Protein AF-A0A353FB03-F1 (afdb_monomer)

Radius of gyration: 28.99 Å; Cα contacts (8 Å, |Δi|>4): 73; chains: 1; bounding box: 62×70×52 Å

Solvent-accessible surface area (backbone atoms only — not comparable to full-atom values): 9908 Å² total; per-residue (Å²): 139,87,83,87,85,86,85,84,91,79,90,78,91,79,92,75,92,76,86,79,78,84,76,87,78,79,92,67,88,72,77,75,75,72,86,66,68,85,79,69,72,50,70,71,56,38,38,45,46,42,58,42,51,57,50,40,55,50,52,53,53,53,49,52,53,50,44,45,50,48,28,43,76,49,74,39,51,63,67,57,50,51,51,53,55,51,44,77,74,40,93,87,60,73,77,81,87,54,53,74,65,55,53,50,28,48,56,52,26,52,52,51,40,52,55,52,50,52,50,50,52,52,52,44,50,52,53,36,50,75,63,76,41,51,72,68,58,49,51,56,50,49,56,46,42,75,71,32,71,64,52,47,48,59,31,49,71,63,72,114

Structure (mmCIF, N/CA/C/O backbone):
data_AF-A0A353FB03-F1
#
_entry.id   AF-A0A353FB03-F1
#
loop_
_atom_site.group_PDB
_atom_site.id
_atom_site.type_symbol
_atom_site.label_atom_id
_atom_site.label_alt_id
_atom_site.label_comp_id
_atom_site.label_asym_id
_atom_site.label_entity_id
_atom_site.label_seq_id
_atom_site.pdbx_PDB_ins_code
_atom_site.Cartn_x
_atom_site.Cartn_y
_atom_site.Cartn_z
_atom_site.occupancy
_atom_site.B_iso_or_equiv
_atom_site.auth_seq_id
_atom_site.auth_comp_id
_atom_site.auth_asym_id
_atom_site.auth_atom_id
_atom_site.pdbx_PDB_model_num
ATOM 1 N N . MET A 1 1 ? -32.497 59.009 -0.336 1.00 43.03 1 MET A N 1
ATOM 2 C CA . MET A 1 1 ? -31.039 59.156 -0.138 1.00 43.03 1 MET A CA 1
ATOM 3 C C . MET A 1 1 ? -30.370 59.157 -1.503 1.00 43.03 1 MET A C 1
ATOM 5 O O . MET A 1 1 ? -30.647 58.273 -2.299 1.00 43.03 1 MET A O 1
ATOM 9 N N . LYS A 1 2 ? -29.589 60.202 -1.792 1.00 45.16 2 LYS A N 1
ATOM 10 C CA . LYS A 1 2 ? -28.761 60.363 -2.994 1.00 45.16 2 LYS A CA 1
ATOM 11 C C . LYS A 1 2 ? -27.333 59.996 -2.599 1.00 45.16 2 LYS A C 1
ATOM 13 O O . LYS A 1 2 ? -26.860 60.567 -1.624 1.00 45.16 2 LYS A O 1
ATOM 18 N N . CYS A 1 3 ? -26.651 59.153 -3.365 1.00 51.78 3 CYS A N 1
ATOM 19 C CA . CYS A 1 3 ? -25.192 59.176 -3.423 1.00 51.78 3 CYS A CA 1
ATOM 20 C C . CYS A 1 3 ? -24.767 59.109 -4.887 1.00 51.78 3 CYS A C 1
ATOM 22 O O . CYS A 1 3 ? -25.008 58.131 -5.587 1.00 51.78 3 CYS A O 1
ATOM 24 N N . ASN A 1 4 ? -24.194 60.227 -5.321 1.00 48.91 4 ASN A N 1
ATOM 25 C CA . ASN A 1 4 ? -23.535 60.436 -6.595 1.00 48.91 4 ASN A CA 1
ATOM 26 C C . ASN A 1 4 ? -22.152 59.783 -6.534 1.00 48.91 4 ASN A C 1
ATOM 28 O O . ASN A 1 4 ? -21.419 60.027 -5.577 1.00 48.91 4 ASN A O 1
ATOM 32 N N . PHE A 1 5 ? -21.753 59.053 -7.571 1.00 53.34 5 PHE A N 1
ATOM 33 C CA . PHE A 1 5 ? -20.336 58.845 -7.843 1.00 53.34 5 PHE A CA 1
ATOM 34 C C . PHE A 1 5 ? -20.080 59.147 -9.315 1.00 53.34 5 PHE A C 1
ATOM 36 O O . PHE A 1 5 ? -20.557 58.464 -10.216 1.00 53.34 5 PHE A O 1
ATOM 43 N N . SER A 1 6 ? -19.397 60.265 -9.524 1.00 47.53 6 SER A N 1
ATOM 44 C CA . SER A 1 6 ? -18.952 60.783 -10.808 1.00 47.53 6 SER A CA 1
ATOM 45 C C . SER A 1 6 ? -17.448 60.588 -10.871 1.00 47.53 6 SER A C 1
ATOM 47 O O . SER A 1 6 ? -16.757 61.149 -10.028 1.00 47.53 6 SER A O 1
ATOM 49 N N . LEU A 1 7 ? -16.941 59.911 -11.902 1.00 50.53 7 LEU A N 1
ATOM 50 C CA . LEU A 1 7 ? -15.666 60.291 -12.508 1.00 50.53 7 LEU A CA 1
ATOM 51 C C . LEU A 1 7 ? -15.573 59.737 -13.935 1.00 50.53 7 LEU A C 1
ATOM 53 O O . LEU A 1 7 ? -15.719 58.542 -14.173 1.00 50.53 7 LEU A O 1
ATOM 57 N N . LYS A 1 8 ? -15.406 60.656 -14.886 1.00 52.62 8 LYS A N 1
ATOM 58 C CA . LYS A 1 8 ? -15.308 60.418 -16.331 1.00 52.62 8 LYS A CA 1
ATOM 59 C C . LYS A 1 8 ? -13.898 59.942 -16.728 1.00 52.62 8 LYS A C 1
ATOM 61 O O . LYS A 1 8 ? -12.945 60.238 -16.008 1.00 52.62 8 LYS A O 1
ATOM 66 N N . PRO A 1 9 ? -13.756 59.264 -17.883 1.00 60.47 9 PRO A N 1
ATOM 67 C CA . PRO A 1 9 ? -12.491 58.721 -18.367 1.00 60.47 9 PRO A CA 1
ATOM 68 C C . PRO A 1 9 ? -11.623 59.824 -18.985 1.00 60.47 9 PRO A C 1
ATOM 70 O O . PRO A 1 9 ? -12.111 60.613 -19.796 1.00 60.47 9 PRO A O 1
ATOM 73 N N . ILE A 1 10 ? -10.336 59.867 -18.631 1.00 64.81 10 ILE A N 1
ATOM 74 C CA . ILE A 1 10 ? -9.344 60.719 -19.296 1.00 64.81 10 ILE A CA 1
ATOM 75 C C . ILE A 1 10 ? -8.239 59.836 -19.870 1.00 64.81 10 ILE A C 1
ATOM 77 O O . ILE A 1 10 ? -7.463 59.196 -19.168 1.00 64.81 10 ILE A O 1
ATOM 81 N N . PHE A 1 11 ? -8.243 59.831 -21.194 1.00 52.62 11 PHE A N 1
ATOM 82 C CA . PHE A 1 11 ? -7.210 59.415 -22.122 1.00 52.62 11 PHE A CA 1
ATOM 83 C C . PHE A 1 11 ? -5.920 60.212 -21.866 1.00 52.62 11 PHE A C 1
ATOM 85 O O . PHE A 1 11 ? -5.949 61.438 -21.958 1.00 52.62 11 PHE A O 1
ATOM 92 N N . LEU A 1 12 ? -4.788 59.555 -21.586 1.00 52.84 12 LEU A N 1
ATOM 93 C CA . LEU A 1 12 ? -3.481 60.179 -21.809 1.00 52.84 12 LEU A CA 1
ATOM 94 C C . LEU A 1 12 ? -2.385 59.142 -22.067 1.00 52.84 12 LEU A C 1
ATOM 96 O O . LEU A 1 12 ? -1.957 58.382 -21.205 1.00 52.84 12 LEU A O 1
ATOM 100 N N . LEU A 1 13 ? -1.979 59.147 -23.329 1.00 50.91 13 LEU A N 1
ATOM 101 C CA . LEU A 1 13 ? -0.880 58.442 -23.954 1.00 50.91 13 LEU A CA 1
ATOM 102 C C . LEU A 1 13 ? 0.438 59.063 -23.463 1.00 50.91 13 LEU A C 1
ATOM 104 O O . LEU A 1 13 ? 0.707 60.225 -23.758 1.00 50.91 13 LEU A O 1
ATOM 108 N N . PHE A 1 14 ? 1.254 58.306 -22.723 1.00 48.28 14 PHE A N 1
ATOM 109 C CA . PHE A 1 14 ? 2.629 58.694 -22.402 1.00 48.28 14 PHE A CA 1
ATOM 110 C C . PHE A 1 14 ? 3.592 57.602 -22.870 1.00 48.28 14 PHE A C 1
ATOM 112 O O . PHE A 1 14 ? 3.734 56.541 -22.266 1.00 48.28 14 PHE A O 1
ATOM 119 N N . LEU A 1 15 ? 4.214 57.888 -24.009 1.00 49.28 15 LEU A N 1
ATOM 120 C CA . LEU A 1 15 ? 5.410 57.238 -24.520 1.00 49.28 15 LEU A CA 1
ATOM 121 C C . LEU A 1 15 ? 6.556 57.518 -23.537 1.00 49.28 15 LEU A C 1
ATOM 123 O O . LEU A 1 15 ? 6.925 58.675 -23.350 1.00 49.28 15 LEU A O 1
ATOM 127 N N . MET A 1 16 ? 7.158 56.481 -22.957 1.00 52.25 16 MET A N 1
ATOM 128 C CA . MET A 1 16 ? 8.501 56.598 -22.393 1.00 52.25 16 MET A CA 1
ATOM 129 C C . MET A 1 16 ? 9.287 55.320 -22.674 1.00 52.25 16 MET A C 1
ATOM 131 O O . MET A 1 16 ? 9.089 54.280 -22.053 1.00 52.25 16 MET A O 1
ATOM 135 N N . ALA A 1 17 ? 10.168 55.420 -23.666 1.00 56.12 17 ALA A N 1
ATOM 136 C CA . ALA A 1 17 ? 11.270 54.501 -23.857 1.00 56.12 17 ALA A CA 1
ATOM 137 C C . ALA A 1 17 ? 12.238 54.661 -22.679 1.00 56.12 17 ALA A C 1
ATOM 139 O O . ALA A 1 17 ? 12.776 55.745 -22.461 1.00 56.12 17 ALA A O 1
ATOM 140 N N . ILE A 1 18 ? 12.474 53.580 -21.941 1.00 58.06 18 ILE A N 1
ATOM 141 C CA . ILE A 1 18 ? 13.646 53.446 -21.080 1.00 58.06 18 ILE A CA 1
ATOM 142 C C . ILE A 1 18 ? 14.342 52.167 -21.524 1.00 58.06 18 ILE A C 1
ATOM 144 O O . ILE A 1 18 ? 13.922 51.057 -21.202 1.00 58.06 18 ILE A O 1
ATOM 148 N N . GLY A 1 19 ? 15.386 52.349 -22.333 1.00 52.03 19 GLY A N 1
ATOM 149 C CA . GLY A 1 19 ? 16.382 51.321 -22.575 1.00 52.03 19 GLY A CA 1
ATOM 150 C C . GLY A 1 19 ? 17.149 51.087 -21.282 1.00 52.03 19 GLY A C 1
ATOM 151 O O . GLY A 1 19 ? 17.812 51.992 -20.778 1.00 52.03 19 GLY A O 1
ATOM 152 N N . ILE A 1 20 ? 17.037 49.880 -20.738 1.00 56.25 20 ILE A N 1
ATOM 153 C CA . ILE A 1 20 ? 17.916 49.417 -19.672 1.00 56.25 20 ILE A CA 1
ATOM 154 C C . ILE A 1 20 ? 19.093 48.731 -20.355 1.00 56.25 20 ILE A C 1
ATOM 156 O O . ILE A 1 20 ? 18.970 47.658 -20.941 1.00 56.25 20 ILE A O 1
ATOM 160 N N . SER A 1 21 ? 20.230 49.415 -20.313 1.00 47.19 21 SER A N 1
ATOM 161 C CA . SER A 1 21 ? 21.545 48.879 -20.622 1.00 47.19 21 SER A CA 1
ATOM 162 C C . SER A 1 21 ? 21.831 47.687 -19.708 1.00 47.19 21 SER A C 1
ATOM 164 O O . SER A 1 21 ? 21.896 47.846 -18.490 1.00 47.19 21 SER A O 1
ATOM 166 N N . ASN A 1 22 ? 22.039 46.504 -20.284 1.00 45.53 22 ASN A N 1
ATOM 167 C CA . ASN A 1 22 ? 22.579 45.369 -19.544 1.00 45.53 22 ASN A CA 1
ATOM 168 C C . ASN A 1 22 ? 24.043 45.663 -19.200 1.00 45.53 22 ASN A C 1
ATOM 170 O O . ASN A 1 22 ? 24.940 45.535 -20.032 1.00 45.53 22 ASN A O 1
ATOM 174 N N . THR A 1 23 ? 24.279 46.073 -17.958 1.00 46.53 23 THR A N 1
ATOM 175 C CA . THR A 1 23 ? 25.586 45.992 -17.315 1.00 46.53 23 THR A CA 1
ATOM 176 C C . THR A 1 23 ? 25.978 44.524 -17.190 1.00 46.53 23 THR A C 1
ATOM 178 O O . THR A 1 23 ? 25.266 43.734 -16.572 1.00 46.53 23 THR A O 1
ATOM 181 N N . ALA A 1 24 ? 27.112 44.179 -17.792 1.00 47.44 24 ALA A N 1
ATOM 182 C CA . ALA A 1 24 ? 27.775 42.896 -17.654 1.00 47.44 24 ALA A CA 1
ATOM 183 C C . ALA A 1 24 ? 28.030 42.571 -16.173 1.00 47.44 24 ALA A C 1
ATOM 185 O O . ALA A 1 24 ? 28.749 43.299 -15.487 1.00 47.44 24 ALA A O 1
ATOM 186 N N . LEU A 1 25 ? 27.466 41.458 -15.703 1.00 48.47 25 LEU A N 1
ATOM 187 C CA . LEU A 1 25 ? 27.930 40.759 -14.513 1.00 48.47 25 LEU A CA 1
ATOM 188 C C . LEU A 1 25 ? 28.716 39.529 -14.956 1.00 48.47 25 LEU A C 1
ATOM 190 O O . LEU A 1 25 ? 28.307 38.777 -15.839 1.00 48.47 25 LEU A O 1
ATOM 194 N N . ALA A 1 26 ? 29.893 39.424 -14.354 1.00 36.91 26 ALA A N 1
ATOM 195 C CA . ALA A 1 26 ? 30.906 38.419 -14.566 1.00 36.91 26 ALA A CA 1
ATOM 196 C C . ALA A 1 26 ? 30.394 36.999 -14.294 1.00 36.91 26 ALA A C 1
ATOM 198 O O . ALA A 1 26 ? 29.508 36.774 -13.472 1.00 36.91 26 ALA A O 1
ATOM 199 N N . GLN A 1 27 ? 31.011 36.059 -15.005 1.00 45.50 27 GLN A N 1
ATOM 200 C CA . GLN A 1 27 ? 30.812 34.619 -14.928 1.00 45.50 27 GLN A CA 1
ATOM 201 C C . GLN A 1 27 ? 30.730 34.126 -13.479 1.00 45.50 27 GLN A C 1
ATOM 203 O O . GLN A 1 27 ? 31.672 34.238 -12.700 1.00 45.50 27 GLN A O 1
ATOM 208 N N . THR A 1 28 ? 29.601 33.527 -13.137 1.00 34.94 28 THR A N 1
ATOM 209 C CA . THR A 1 28 ? 29.552 32.427 -12.180 1.00 34.94 28 THR A CA 1
ATOM 210 C C . THR A 1 28 ? 28.885 31.302 -12.939 1.00 34.94 28 THR A C 1
ATOM 212 O O . THR A 1 28 ? 27.818 31.527 -13.515 1.00 34.94 28 THR A O 1
ATOM 215 N N . ASP A 1 29 ? 29.566 30.159 -13.010 1.00 37.28 29 ASP A N 1
ATOM 216 C CA . ASP A 1 29 ? 29.118 28.937 -13.666 1.00 37.28 29 ASP A CA 1
ATOM 217 C C . ASP A 1 29 ? 27.639 28.691 -13.375 1.00 37.28 29 ASP A C 1
ATOM 219 O O . ASP A 1 29 ? 27.240 28.190 -12.323 1.00 37.28 29 ASP A O 1
ATOM 223 N N . SER A 1 30 ? 26.805 29.085 -14.331 1.00 34.44 30 SER A N 1
ATOM 224 C CA . SER A 1 30 ? 25.464 28.558 -14.420 1.00 34.44 30 SER A CA 1
ATOM 225 C C . SER A 1 30 ? 25.683 27.145 -14.910 1.00 34.44 30 SER A C 1
ATOM 227 O O . SER A 1 30 ? 26.001 26.940 -16.079 1.00 34.44 30 SER A O 1
ATOM 229 N N . VAL A 1 31 ? 25.586 26.181 -13.993 1.00 33.31 31 VAL A N 1
ATOM 230 C CA . VAL A 1 31 ? 25.282 24.806 -14.367 1.00 33.31 31 VAL A CA 1
ATOM 231 C C . VAL A 1 31 ? 24.061 24.909 -15.263 1.00 33.31 31 VAL A C 1
ATOM 233 O O . VAL A 1 31 ? 22.954 25.208 -14.812 1.00 33.31 31 VAL A O 1
ATOM 236 N N . GLU A 1 32 ? 24.310 24.756 -16.555 1.00 33.06 32 GLU A N 1
ATOM 237 C CA . GLU A 1 32 ? 23.307 24.522 -17.561 1.00 33.06 32 GLU A CA 1
ATOM 238 C C . GLU A 1 32 ? 22.620 23.229 -17.124 1.00 33.06 32 GLU A C 1
ATOM 240 O O . GLU A 1 32 ? 23.094 22.123 -17.383 1.00 33.06 32 GLU A O 1
ATOM 245 N N . VAL A 1 33 ? 21.525 23.360 -16.369 1.00 32.84 33 VAL A N 1
ATOM 246 C CA . VAL A 1 33 ? 20.535 22.296 -16.290 1.00 32.84 33 VAL A CA 1
ATOM 247 C C . VAL A 1 33 ? 19.945 22.270 -17.684 1.00 32.84 33 VAL A C 1
ATOM 249 O O . VAL A 1 33 ? 18.944 22.920 -17.985 1.00 32.84 33 VAL A O 1
ATOM 252 N N . THR A 1 34 ? 20.640 21.554 -18.556 1.00 30.97 34 THR A N 1
ATOM 253 C CA . THR A 1 34 ? 20.059 20.922 -19.714 1.00 30.97 34 THR A CA 1
ATOM 254 C C . THR A 1 34 ? 18.863 20.145 -19.179 1.00 30.97 34 THR A C 1
ATOM 256 O O . THR A 1 34 ? 18.951 19.026 -18.679 1.00 30.97 34 THR A O 1
ATOM 259 N N . SER A 1 35 ? 17.702 20.793 -19.235 1.00 38.62 35 SER A N 1
ATOM 260 C CA . SER A 1 35 ? 16.412 20.129 -19.315 1.00 38.62 35 SER A CA 1
ATOM 261 C C . SER A 1 35 ? 16.365 19.463 -20.688 1.00 38.62 35 SER A C 1
ATOM 263 O O . SER A 1 35 ? 15.579 19.844 -21.554 1.00 38.62 35 SER A O 1
ATOM 265 N N . ASP A 1 36 ? 17.278 18.525 -20.903 1.00 31.52 36 ASP A N 1
ATOM 266 C CA . ASP A 1 36 ? 17.321 17.711 -22.090 1.00 31.52 36 ASP A CA 1
ATOM 267 C C . ASP A 1 36 ? 16.452 16.487 -21.841 1.00 31.52 36 ASP A C 1
ATOM 269 O O . ASP A 1 36 ? 16.539 15.822 -20.807 1.00 31.52 36 ASP A O 1
ATOM 273 N N . A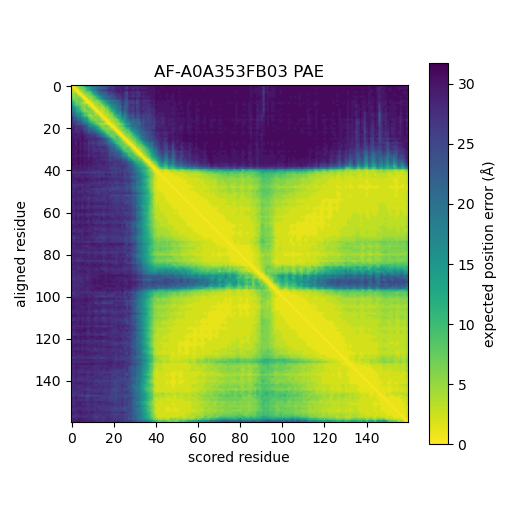LA A 1 37 ? 15.605 16.243 -22.828 1.00 34.66 37 ALA A N 1
ATOM 274 C CA . ALA A 1 37 ? 14.811 15.056 -23.030 1.00 34.66 37 ALA A CA 1
ATOM 275 C C . ALA A 1 37 ? 13.795 14.689 -21.927 1.00 34.66 37 ALA A C 1
ATOM 277 O O . ALA A 1 37 ? 14.086 14.349 -20.781 1.00 34.66 37 ALA A O 1
ATOM 278 N N . THR A 1 38 ? 12.549 14.522 -22.364 1.00 41.72 38 THR A N 1
ATOM 279 C CA . THR A 1 38 ? 11.864 13.240 -22.174 1.00 41.72 38 THR A CA 1
ATOM 280 C C . THR A 1 38 ? 12.882 12.094 -22.162 1.00 41.72 38 THR A C 1
ATOM 282 O O . THR A 1 38 ? 13.176 11.517 -23.205 1.00 41.72 38 THR A O 1
ATOM 285 N N . ALA A 1 39 ? 13.428 11.747 -20.995 1.00 45.06 39 ALA A N 1
ATOM 286 C CA . ALA A 1 39 ? 14.006 10.436 -20.771 1.00 45.06 39 ALA A CA 1
ATOM 287 C C . ALA A 1 39 ? 12.827 9.469 -20.891 1.00 45.06 39 ALA A C 1
ATOM 289 O O . ALA A 1 39 ? 12.110 9.192 -19.923 1.00 45.06 39 ALA A O 1
ATOM 290 N N . GLN A 1 40 ? 12.528 9.111 -22.136 1.00 70.56 40 GLN A N 1
ATOM 291 C CA . GLN A 1 40 ? 11.506 8.164 -22.507 1.00 70.56 40 GLN A CA 1
ATOM 292 C C . GLN A 1 40 ? 12.004 6.844 -21.936 1.00 70.56 40 GLN A C 1
ATOM 294 O O . GLN A 1 40 ? 13.091 6.372 -22.269 1.00 70.56 40 GLN A O 1
ATOM 299 N N . TYR A 1 41 ? 11.279 6.323 -20.952 1.00 82.56 41 TYR A N 1
ATOM 300 C CA . TYR A 1 41 ? 11.584 5.013 -20.404 1.00 82.56 41 TYR A CA 1
ATOM 301 C C . TYR A 1 41 ? 11.578 4.006 -21.553 1.00 82.56 41 TYR A C 1
ATOM 303 O O . TYR A 1 41 ? 10.722 4.092 -22.431 1.00 82.56 41 TYR A O 1
ATOM 311 N N . SER A 1 42 ? 12.525 3.069 -21.558 1.00 89.69 42 SER A N 1
ATOM 312 C CA . SER A 1 42 ? 12.523 2.018 -22.572 1.00 89.69 42 SER A CA 1
ATOM 313 C C . SER A 1 42 ? 11.256 1.172 -22.459 1.00 89.69 42 SER A C 1
ATOM 315 O O . SER A 1 42 ? 10.713 1.000 -21.364 1.00 89.69 42 SER A O 1
ATOM 317 N N . ASP A 1 43 ? 10.824 0.583 -23.571 1.00 90.12 43 ASP A N 1
ATOM 318 C CA . ASP A 1 43 ? 9.642 -0.286 -23.601 1.00 90.12 43 ASP A CA 1
ATOM 319 C C . ASP A 1 43 ? 9.762 -1.441 -22.599 1.00 90.12 43 ASP A C 1
ATOM 321 O O . ASP A 1 43 ? 8.813 -1.758 -21.888 1.00 90.12 43 ASP A O 1
ATOM 325 N N . ALA A 1 44 ? 10.962 -2.015 -22.452 1.00 90.12 44 ALA A N 1
ATOM 326 C CA . ALA A 1 44 ? 11.232 -3.048 -21.454 1.00 90.12 44 ALA A CA 1
ATOM 327 C C . ALA A 1 44 ? 10.978 -2.553 -20.018 1.00 90.12 44 ALA A C 1
ATOM 329 O O . ALA A 1 44 ? 10.383 -3.264 -19.205 1.00 90.12 44 ALA A O 1
ATOM 330 N N . LEU A 1 45 ? 11.397 -1.322 -19.709 1.00 90.69 45 LEU A N 1
ATOM 331 C CA . LEU A 1 45 ? 11.206 -0.721 -18.393 1.00 90.69 45 LEU A CA 1
ATOM 332 C C . LEU A 1 45 ? 9.732 -0.365 -18.149 1.00 90.69 45 LEU A C 1
ATOM 334 O O . LEU A 1 45 ? 9.213 -0.639 -17.068 1.00 90.69 45 LEU A O 1
ATOM 338 N N . LEU A 1 46 ? 9.044 0.189 -19.154 1.00 92.81 46 LEU A N 1
ATOM 339 C CA . LEU A 1 46 ? 7.608 0.487 -19.110 1.00 92.81 46 LEU A CA 1
ATOM 340 C C . LEU A 1 46 ? 6.765 -0.778 -18.926 1.00 92.81 46 LEU A C 1
ATOM 342 O O . LEU A 1 46 ? 5.844 -0.777 -18.111 1.00 92.81 46 LEU A O 1
ATOM 346 N N . ALA A 1 47 ? 7.111 -1.862 -19.620 1.00 92.94 47 ALA A N 1
ATOM 347 C CA . ALA A 1 47 ? 6.435 -3.146 -19.490 1.00 92.94 47 ALA A CA 1
ATOM 348 C C . ALA A 1 47 ? 6.647 -3.760 -18.095 1.00 92.94 47 ALA A C 1
ATOM 350 O O . ALA A 1 47 ? 5.693 -4.244 -17.481 1.00 92.94 47 ALA A O 1
ATOM 351 N N . SER A 1 48 ? 7.873 -3.715 -17.555 1.00 94.19 48 SER A N 1
ATOM 352 C CA . SER A 1 48 ? 8.135 -4.138 -16.170 1.00 94.19 48 SER A CA 1
ATOM 353 C C . SER A 1 48 ? 7.351 -3.300 -15.165 1.00 94.19 48 SER A C 1
ATOM 355 O O . SER A 1 48 ? 6.702 -3.862 -14.284 1.00 94.19 48 SER A O 1
ATOM 357 N N . PHE A 1 49 ? 7.335 -1.978 -15.336 1.00 95.56 49 PHE A N 1
ATOM 358 C CA . PHE A 1 49 ? 6.544 -1.089 -14.492 1.00 95.56 49 PHE A CA 1
ATOM 359 C C . PHE A 1 49 ? 5.049 -1.409 -14.560 1.00 95.56 49 PHE A C 1
ATOM 361 O O . PHE A 1 49 ? 4.433 -1.539 -13.508 1.00 95.56 49 PHE A O 1
ATOM 368 N N . GLY A 1 50 ? 4.474 -1.592 -15.753 1.00 94.75 50 GLY A N 1
ATOM 369 C CA . GLY A 1 50 ? 3.053 -1.913 -15.920 1.00 94.75 50 GLY A CA 1
ATOM 370 C C . GLY A 1 50 ? 2.645 -3.175 -15.159 1.00 94.75 50 GLY A C 1
ATOM 371 O O . GLY A 1 50 ? 1.693 -3.146 -14.377 1.00 94.75 50 GLY A O 1
ATOM 372 N N . ARG A 1 51 ? 3.429 -4.255 -15.298 1.00 94.31 51 ARG A N 1
ATOM 373 C CA . ARG A 1 51 ? 3.191 -5.518 -14.575 1.00 94.31 51 ARG A CA 1
ATOM 374 C C . ARG A 1 51 ? 3.292 -5.362 -13.058 1.00 94.31 51 ARG A C 1
ATOM 376 O O . ARG A 1 51 ? 2.483 -5.940 -12.334 1.00 94.31 51 ARG A O 1
ATOM 383 N N . VAL A 1 52 ? 4.291 -4.624 -12.569 1.00 96.12 52 VAL A N 1
ATOM 384 C CA . VAL A 1 52 ? 4.435 -4.366 -11.127 1.00 96.12 52 VAL A CA 1
ATOM 385 C C . VAL A 1 52 ? 3.294 -3.502 -10.623 1.00 96.12 52 VAL A C 1
ATOM 387 O O . VAL A 1 52 ? 2.715 -3.827 -9.596 1.00 96.12 52 VAL A O 1
ATOM 390 N N . HIS A 1 53 ? 2.952 -2.432 -11.335 1.00 95.00 53 HIS A N 1
ATOM 391 C CA . HIS A 1 53 ? 1.930 -1.485 -10.917 1.00 95.00 53 HIS A CA 1
ATOM 392 C C . HIS A 1 53 ? 0.563 -2.167 -10.778 1.00 95.00 53 HIS A C 1
ATOM 394 O O . HIS A 1 53 ? -0.074 -2.046 -9.738 1.00 95.00 53 HIS A O 1
ATOM 400 N N . GLU A 1 54 ? 0.150 -2.974 -11.757 1.00 94.19 54 GLU A N 1
ATOM 401 C CA . GLU A 1 54 ? -1.115 -3.720 -11.697 1.00 94.19 54 GLU A CA 1
ATOM 402 C C . GLU A 1 54 ? -1.177 -4.701 -10.511 1.00 94.19 54 GLU A C 1
ATOM 404 O O . GLU A 1 54 ? -2.178 -4.781 -9.784 1.00 94.19 54 GLU A O 1
ATOM 409 N N . LYS A 1 55 ? -0.087 -5.441 -10.284 1.00 96.19 55 LYS A N 1
ATOM 410 C CA . LYS A 1 55 ? 0.017 -6.378 -9.160 1.00 96.19 55 LYS A CA 1
ATOM 411 C C . LYS A 1 55 ? 0.054 -5.648 -7.819 1.00 96.19 55 LYS A C 1
ATOM 413 O O . LYS A 1 55 ? -0.652 -6.053 -6.901 1.00 96.19 55 LYS A O 1
ATOM 418 N N . ALA A 1 56 ? 0.800 -4.550 -7.721 1.00 95.50 56 ALA A N 1
ATOM 419 C CA . ALA A 1 56 ? 0.865 -3.718 -6.526 1.00 95.50 56 ALA A CA 1
ATOM 420 C C . ALA A 1 56 ? -0.513 -3.139 -6.179 1.00 95.50 56 ALA A C 1
ATOM 422 O O . ALA A 1 56 ? -0.924 -3.215 -5.027 1.00 95.50 56 ALA A O 1
ATOM 423 N N . GLU A 1 57 ? -1.275 -2.651 -7.161 1.00 94.75 57 GLU A N 1
ATOM 424 C CA . GLU A 1 57 ? -2.656 -2.189 -6.956 1.00 94.75 57 GLU A CA 1
ATOM 425 C C . GLU A 1 57 ? -3.574 -3.307 -6.438 1.00 94.75 57 GLU A C 1
ATOM 427 O O . GLU A 1 57 ? -4.486 -3.064 -5.643 1.00 94.75 57 GLU A O 1
ATOM 432 N N . THR A 1 58 ? -3.345 -4.544 -6.881 1.00 97.06 58 THR A N 1
ATOM 433 C CA . THR A 1 58 ? -4.098 -5.717 -6.421 1.00 97.06 58 THR A CA 1
ATOM 434 C C . THR A 1 58 ? -3.770 -6.068 -4.974 1.00 97.06 58 THR A C 1
ATOM 436 O O . THR A 1 58 ? -4.698 -6.167 -4.170 1.00 97.06 58 THR A O 1
ATOM 439 N N . ILE A 1 59 ? -2.482 -6.145 -4.629 1.00 96.75 59 ILE A N 1
ATOM 440 C CA . ILE A 1 59 ? -2.004 -6.341 -3.251 1.00 96.75 59 ILE A CA 1
ATOM 441 C C . ILE A 1 59 ? -2.585 -5.249 -2.349 1.00 96.75 59 ILE A C 1
ATOM 443 O O . ILE A 1 59 ? -3.249 -5.532 -1.358 1.00 96.75 59 ILE A O 1
ATOM 447 N N . GLN A 1 60 ? -2.456 -3.980 -2.740 1.00 95.25 60 GLN A N 1
ATOM 448 C CA . GLN A 1 60 ? -2.994 -2.867 -1.960 1.00 95.25 60 GLN A CA 1
ATOM 449 C C . GLN A 1 60 ? -4.511 -2.965 -1.748 1.00 95.25 60 GLN A C 1
ATOM 451 O O . GLN A 1 60 ? -4.998 -2.605 -0.679 1.00 95.25 60 GLN A O 1
ATOM 456 N N . ARG A 1 61 ? -5.291 -3.435 -2.735 1.00 97.88 61 ARG A N 1
ATOM 457 C CA . ARG A 1 61 ? -6.736 -3.673 -2.546 1.00 97.88 61 ARG A CA 1
ATOM 458 C C . ARG A 1 61 ? -7.005 -4.766 -1.516 1.00 97.88 61 ARG A C 1
ATOM 460 O O . ARG A 1 61 ? -7.903 -4.579 -0.700 1.00 97.88 61 ARG A O 1
ATOM 467 N N . GLN A 1 62 ? -6.257 -5.867 -1.555 1.00 98.06 62 GLN A N 1
ATOM 468 C CA . GLN A 1 62 ? -6.397 -6.976 -0.606 1.00 98.06 62 GLN A CA 1
ATOM 469 C C . GLN A 1 62 ? -6.084 -6.510 0.818 1.00 98.06 62 GLN A C 1
ATOM 471 O O . GLN A 1 62 ? -6.944 -6.601 1.692 1.00 98.06 62 GLN A O 1
ATOM 476 N N . TYR A 1 63 ? -4.936 -5.865 1.010 1.00 98.12 63 TYR A N 1
ATOM 477 C CA . TYR A 1 63 ? -4.525 -5.328 2.306 1.00 98.12 63 TYR A CA 1
ATOM 478 C C . TYR A 1 63 ? -5.460 -4.223 2.823 1.00 98.12 63 TYR A C 1
ATOM 480 O O . TYR A 1 63 ? -5.707 -4.128 4.023 1.00 98.12 63 TYR A O 1
ATOM 488 N N . ARG A 1 64 ? -6.078 -3.418 1.941 1.00 96.81 64 ARG A N 1
ATOM 489 C CA . ARG A 1 64 ? -7.153 -2.494 2.356 1.00 96.81 64 ARG A CA 1
ATOM 490 C C . ARG A 1 64 ? -8.350 -3.216 2.969 1.00 96.81 64 ARG A C 1
ATOM 492 O O . ARG A 1 64 ? -8.921 -2.702 3.925 1.00 96.81 64 ARG A O 1
ATOM 499 N N . GLN A 1 65 ? -8.730 -4.378 2.443 1.00 97.69 65 GLN A N 1
ATOM 500 C CA . GLN A 1 65 ? -9.808 -5.179 3.030 1.00 97.69 65 GLN A CA 1
ATOM 501 C C . GLN A 1 65 ? -9.385 -5.809 4.359 1.00 97.69 65 GLN A C 1
ATOM 503 O O . GLN A 1 65 ? -10.192 -5.878 5.280 1.00 97.69 65 GLN A O 1
ATOM 508 N N . GLU A 1 66 ? -8.129 -6.228 4.487 1.00 97.94 66 GLU A N 1
ATOM 509 C CA . GLU A 1 66 ? -7.597 -6.759 5.747 1.00 97.94 66 GLU A CA 1
ATOM 510 C C . GLU A 1 66 ? -7.561 -5.702 6.850 1.00 97.94 66 GLU A C 1
ATOM 512 O O . GLU A 1 66 ? -7.999 -5.977 7.963 1.00 97.94 66 GLU A O 1
ATOM 517 N N . MET A 1 67 ? -7.158 -4.467 6.536 1.00 97.88 67 MET A N 1
ATOM 518 C CA . MET A 1 67 ? -7.234 -3.356 7.491 1.00 97.88 67 MET A CA 1
ATOM 519 C C . MET A 1 67 ? -8.670 -3.099 7.969 1.00 97.88 67 MET A C 1
ATOM 521 O O . MET A 1 67 ? -8.876 -2.855 9.154 1.00 97.88 67 MET A O 1
ATOM 525 N N . ILE A 1 68 ? -9.665 -3.173 7.075 1.00 97.31 68 ILE A N 1
ATOM 526 C CA . ILE A 1 68 ? -11.083 -3.023 7.451 1.00 97.31 68 ILE A CA 1
ATOM 527 C C . ILE A 1 68 ? -11.500 -4.138 8.416 1.00 97.31 68 ILE A C 1
ATOM 529 O O . ILE A 1 68 ? -12.057 -3.847 9.471 1.00 97.31 68 ILE A O 1
ATOM 533 N N . LYS A 1 69 ? -11.168 -5.395 8.104 1.00 97.62 69 LYS A N 1
ATOM 534 C CA . LYS A 1 69 ? -11.469 -6.534 8.984 1.00 97.62 69 LYS A CA 1
ATOM 535 C C . LYS A 1 69 ? -10.801 -6.397 10.350 1.00 97.62 69 LYS A C 1
ATOM 537 O O . LYS A 1 69 ? -11.456 -6.603 11.362 1.00 97.62 69 LYS A O 1
ATOM 542 N N . ALA A 1 70 ? -9.536 -5.980 10.388 1.00 97.69 70 ALA A N 1
ATOM 543 C CA . ALA A 1 70 ? -8.810 -5.772 11.637 1.00 97.69 70 ALA A CA 1
ATOM 544 C C . ALA A 1 70 ? -9.462 -4.697 12.524 1.00 97.69 70 ALA A C 1
ATOM 546 O O . ALA A 1 70 ? -9.428 -4.805 13.746 1.00 97.69 70 ALA A O 1
ATOM 547 N N . VAL A 1 71 ? -10.087 -3.672 11.932 1.00 97.25 71 VAL A N 1
ATOM 548 C CA . VAL A 1 71 ? -10.905 -2.703 12.679 1.00 97.25 71 VAL A CA 1
ATOM 549 C C . VAL A 1 71 ? -12.162 -3.377 13.232 1.00 97.25 71 VAL A C 1
ATOM 551 O O . VAL A 1 71 ? -12.431 -3.269 14.429 1.00 97.25 71 VAL A O 1
ATOM 554 N N . GLU A 1 72 ? -12.899 -4.098 12.389 1.00 96.44 72 GLU A N 1
ATOM 555 C CA . GLU A 1 72 ? -14.156 -4.765 12.759 1.00 96.44 72 GLU A CA 1
ATOM 556 C C . GLU A 1 72 ? -13.971 -5.817 13.863 1.00 96.44 72 GLU A C 1
ATOM 558 O O . GLU A 1 72 ? -14.799 -5.916 14.770 1.00 96.44 72 GLU A O 1
ATOM 563 N N . GLU A 1 73 ? -12.848 -6.536 13.864 1.00 97.44 73 GLU A N 1
ATOM 564 C CA . GLU A 1 73 ? -12.479 -7.514 14.897 1.00 97.44 73 GLU A CA 1
ATOM 565 C C . GLU A 1 73 ? -12.296 -6.893 16.292 1.00 97.44 73 GLU A C 1
ATOM 567 O O . GLU A 1 73 ? -12.447 -7.582 17.303 1.00 97.44 73 GLU A O 1
ATOM 572 N N . THR A 1 74 ? -12.030 -5.584 16.379 1.00 96.06 74 THR A N 1
ATOM 573 C CA . THR A 1 74 ? -11.979 -4.863 17.666 1.00 96.06 74 THR A CA 1
ATOM 574 C C . THR A 1 74 ? -13.357 -4.450 18.189 1.00 96.06 74 THR A C 1
ATOM 576 O O . THR A 1 74 ? -13.461 -3.924 19.299 1.00 96.06 74 THR A O 1
ATOM 579 N N . GLY A 1 75 ? -14.418 -4.672 17.407 1.00 95.06 75 GLY A N 1
ATOM 580 C CA . GLY A 1 75 ? -15.777 -4.220 17.705 1.00 95.06 75 GLY A CA 1
ATOM 581 C C . GLY A 1 75 ? -16.070 -2.778 17.274 1.00 95.06 75 GLY A C 1
ATOM 582 O O . GLY A 1 75 ? -17.161 -2.276 17.543 1.00 95.06 75 GLY A O 1
ATOM 583 N N . LEU A 1 76 ? -15.129 -2.107 16.601 1.00 95.62 76 LEU A N 1
ATOM 584 C CA . LEU A 1 76 ? -15.355 -0.807 15.964 1.00 95.62 76 LEU A CA 1
ATOM 585 C C . LEU A 1 76 ? -15.833 -0.981 14.523 1.00 95.62 76 LEU A C 1
ATOM 587 O O . LEU A 1 76 ? -15.348 -1.840 13.799 1.00 95.62 76 LEU A O 1
ATOM 591 N N . SER A 1 77 ? -16.724 -0.103 14.061 1.00 94.69 77 SER A N 1
ATOM 592 C CA . SER A 1 77 ? -16.992 0.012 12.626 1.00 94.69 77 SER A CA 1
ATOM 593 C C . SER A 1 77 ? -15.885 0.802 11.921 1.00 94.69 77 SER A C 1
ATOM 595 O O . SER A 1 77 ? -15.251 1.683 12.516 1.00 94.69 77 SER A O 1
ATOM 597 N N . ALA A 1 78 ? -15.699 0.548 10.623 1.00 92.88 78 ALA A N 1
ATOM 598 C CA . ALA A 1 78 ? -14.763 1.304 9.790 1.00 92.88 78 ALA A CA 1
ATOM 599 C C . ALA A 1 78 ? -15.053 2.821 9.797 1.00 92.88 78 ALA A C 1
ATOM 601 O O . ALA A 1 78 ? -14.123 3.631 9.858 1.00 92.88 78 ALA A O 1
ATOM 602 N N . ASP A 1 79 ? -16.330 3.214 9.805 1.00 92.56 79 ASP A N 1
ATOM 603 C CA . ASP A 1 79 ? -16.745 4.621 9.861 1.00 92.56 79 ASP A CA 1
ATOM 604 C C . ASP A 1 79 ? -16.363 5.274 11.190 1.00 92.56 79 ASP A C 1
ATOM 606 O O . ASP A 1 79 ? -15.810 6.377 11.215 1.00 92.56 79 ASP A O 1
ATOM 610 N N . LYS A 1 80 ? -16.602 4.579 12.309 1.00 91.75 80 LYS A N 1
ATOM 611 C CA . LYS A 1 80 ? -16.265 5.084 13.643 1.00 91.75 80 LYS A CA 1
ATOM 612 C C . LYS A 1 80 ? -14.752 5.216 13.802 1.00 91.75 80 LYS A C 1
ATOM 614 O O . LYS A 1 80 ? -14.275 6.258 14.248 1.00 91.75 80 LYS A O 1
ATOM 619 N N . PHE A 1 81 ? -13.995 4.213 13.360 1.00 94.50 81 PHE A N 1
ATOM 620 C CA . PHE A 1 81 ? -12.535 4.269 13.330 1.00 94.50 81 PHE A CA 1
ATOM 621 C C . PHE A 1 81 ? -12.021 5.437 12.473 1.00 94.50 81 PHE A C 1
ATOM 623 O O . PHE A 1 81 ? -11.134 6.176 12.903 1.00 94.50 81 PHE A O 1
ATOM 630 N N . SER A 1 82 ? -12.614 5.662 11.296 1.00 91.56 82 SER A N 1
ATOM 631 C CA . SER A 1 82 ? -12.271 6.791 10.419 1.00 91.56 82 SER A CA 1
ATOM 632 C C . SER A 1 82 ? -12.572 8.145 11.071 1.00 91.56 82 SER A C 1
ATOM 634 O O . SER A 1 82 ? -11.756 9.067 10.989 1.00 91.56 82 SER A O 1
ATOM 636 N N . GLY A 1 83 ? -13.698 8.259 11.781 1.00 90.69 83 GLY A N 1
ATOM 637 C CA . GLY A 1 83 ? -14.036 9.433 12.590 1.00 90.69 83 GLY A CA 1
ATOM 638 C C . GLY A 1 83 ? -12.997 9.706 13.679 1.00 90.69 83 GLY A C 1
ATOM 639 O O . GLY A 1 83 ? -12.503 10.828 13.797 1.00 90.69 83 GLY A O 1
ATOM 640 N N . MET A 1 84 ? -12.579 8.666 14.403 1.00 91.38 84 MET A N 1
ATOM 641 C CA . MET A 1 84 ? -11.539 8.756 15.436 1.00 91.38 84 MET A CA 1
ATOM 642 C C . MET A 1 84 ? -10.152 9.094 14.861 1.00 91.38 84 MET A C 1
ATOM 644 O O . MET A 1 84 ? -9.377 9.826 15.482 1.00 91.38 84 MET A O 1
ATOM 648 N N . LEU A 1 85 ? -9.828 8.614 13.656 1.00 89.50 85 LEU A N 1
ATOM 649 C CA . LEU A 1 85 ? -8.605 8.993 12.942 1.00 89.50 85 LEU A CA 1
ATOM 650 C C . LEU A 1 85 ? -8.588 10.479 12.571 1.00 89.50 85 LEU A C 1
ATOM 652 O O . LEU A 1 85 ? -7.550 11.127 12.714 1.00 89.50 85 LEU A O 1
ATOM 656 N N . ASN A 1 86 ? -9.711 11.007 12.082 1.00 86.44 86 ASN A N 1
ATOM 657 C CA . ASN A 1 86 ?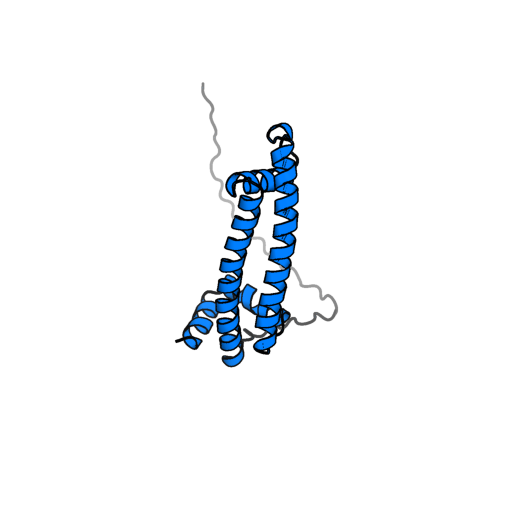 -9.840 12.418 11.720 1.00 86.44 86 ASN A CA 1
ATOM 658 C C . ASN A 1 86 ? -9.797 13.311 12.963 1.00 86.44 86 ASN A C 1
ATOM 660 O O . ASN A 1 86 ? -9.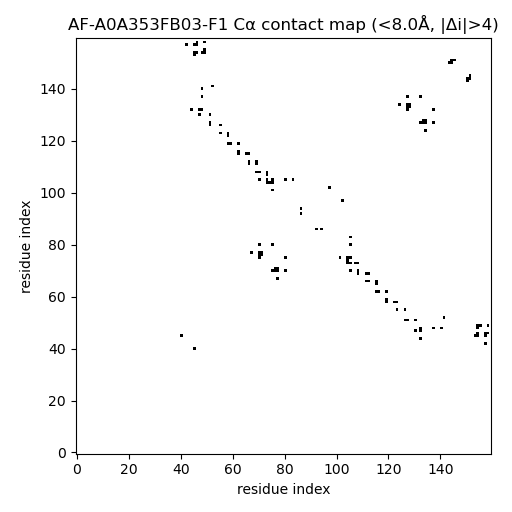060 14.293 12.965 1.00 86.44 86 ASN A O 1
ATOM 664 N N . TYR A 1 87 ? -10.478 12.898 14.035 1.00 83.69 87 TYR A N 1
ATOM 665 C CA . TYR A 1 87 ? -10.394 13.510 15.363 1.00 83.69 87 TYR A CA 1
ATOM 666 C C . TYR A 1 87 ? -8.936 13.685 15.808 1.00 83.69 87 TYR A C 1
ATOM 668 O O . TYR A 1 87 ? -8.487 14.787 16.097 1.00 83.69 87 TYR A O 1
ATOM 676 N N . LYS A 1 88 ? -8.136 12.610 15.759 1.00 76.44 88 LYS A N 1
ATOM 677 C CA . LYS A 1 88 ? -6.722 12.654 16.168 1.00 76.44 88 LYS A CA 1
ATOM 678 C C . LYS A 1 88 ? -5.861 13.639 15.368 1.00 76.44 88 LYS A C 1
ATOM 680 O O . LYS A 1 88 ? -4.776 13.987 15.829 1.00 76.44 88 LYS A O 1
ATOM 685 N N . LYS A 1 89 ? -6.278 14.007 14.153 1.00 77.31 89 LYS A N 1
ATOM 686 C CA . LYS A 1 89 ? -5.571 14.963 13.287 1.00 77.31 89 LYS A CA 1
ATOM 687 C C . LYS A 1 89 ? -6.029 16.404 13.521 1.00 77.31 89 LYS A C 1
ATOM 689 O O . LYS A 1 89 ? -5.298 17.319 13.148 1.00 77.31 89 LYS A O 1
ATOM 694 N N . ASP A 1 90 ? -7.202 16.602 14.117 1.00 76.44 90 ASP A N 1
ATOM 695 C CA . ASP A 1 90 ? -7.800 17.909 14.365 1.00 76.44 90 ASP A CA 1
ATOM 696 C C . ASP A 1 90 ? -7.608 18.338 15.826 1.00 76.44 90 ASP A C 1
ATOM 698 O O . ASP A 1 90 ? -8.222 17.802 16.749 1.00 76.44 90 ASP A O 1
ATOM 702 N N . VAL A 1 91 ? -6.778 19.364 16.025 1.00 62.94 91 VAL A N 1
ATOM 703 C CA . VAL A 1 91 ? -6.437 19.933 17.341 1.00 62.94 91 VAL A CA 1
ATOM 704 C C . VAL A 1 91 ? -7.648 20.595 18.022 1.00 62.94 91 VAL A C 1
ATOM 706 O O . VAL A 1 91 ? -7.599 20.873 19.217 1.00 62.94 91 VAL A O 1
ATOM 709 N N . THR A 1 92 ? -8.733 20.857 17.287 1.00 66.19 92 THR A N 1
ATOM 710 C CA . THR A 1 92 ? -9.916 21.576 17.791 1.00 66.19 92 THR A CA 1
ATOM 711 C C . THR A 1 92 ? -11.048 20.672 18.275 1.00 66.19 92 THR A C 1
ATOM 713 O O . THR A 1 92 ? -12.019 21.164 18.848 1.00 66.19 92 THR A O 1
ATOM 716 N N . SER A 1 93 ? -10.937 19.360 18.067 1.00 60.44 93 SER A N 1
ATOM 717 C CA . SER A 1 93 ? -12.007 18.413 18.374 1.00 60.44 93 SER A CA 1
ATOM 718 C C . SER A 1 93 ? -11.995 17.931 19.839 1.00 60.44 93 SER A C 1
ATOM 720 O O . SER A 1 93 ? -10.939 17.683 20.430 1.00 60.44 93 SER A O 1
ATOM 722 N N . ASP A 1 94 ? -13.182 17.760 20.439 1.00 61.91 94 ASP A N 1
ATOM 723 C CA . ASP A 1 94 ? -13.352 17.327 21.838 1.00 61.91 94 ASP A CA 1
ATOM 724 C C . ASP A 1 94 ? -13.319 15.789 21.996 1.00 61.91 94 ASP A C 1
ATOM 726 O O . ASP A 1 94 ? -14.047 15.052 21.335 1.00 61.91 94 ASP A O 1
ATOM 730 N N . ALA A 1 95 ? -12.449 15.289 22.881 1.00 64.31 95 ALA A N 1
ATOM 731 C CA . ALA A 1 95 ? -12.230 13.859 23.137 1.00 64.31 95 ALA A CA 1
ATOM 732 C C . ALA A 1 95 ? -13.399 13.177 23.870 1.00 64.31 95 ALA A C 1
ATOM 734 O O . ALA A 1 95 ? -13.338 11.963 24.125 1.00 64.31 95 ALA A O 1
ATOM 735 N N . SER A 1 96 ? -14.396 13.956 24.297 1.00 66.88 96 SER A N 1
ATOM 736 C CA . SER A 1 96 ? -15.547 13.509 25.083 1.00 66.88 96 SER A CA 1
ATOM 737 C C . SER A 1 96 ? -16.543 12.649 24.288 1.00 66.88 96 SER A C 1
ATOM 739 O O . SER A 1 96 ? -17.249 11.848 24.897 1.00 66.88 96 SER A O 1
ATOM 741 N N . ASP A 1 97 ? -16.510 12.702 22.951 1.00 77.56 97 ASP A N 1
ATOM 742 C CA . ASP A 1 97 ? -17.428 11.977 22.051 1.00 77.56 97 ASP A CA 1
ATOM 743 C C . ASP A 1 97 ? -1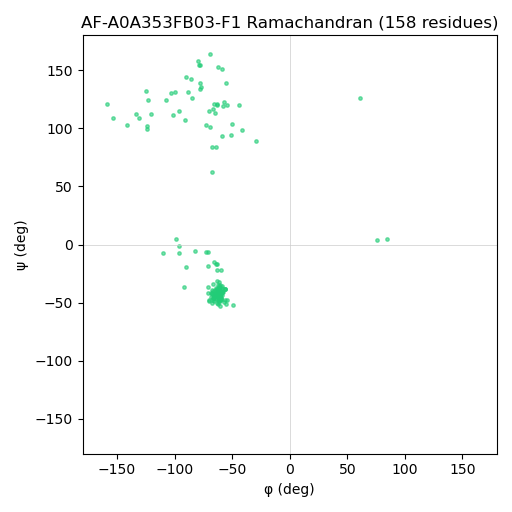7.186 10.456 21.951 1.00 77.56 97 ASP A C 1
ATOM 745 O O . ASP A 1 97 ? -17.963 9.736 21.313 1.00 77.56 97 ASP A O 1
ATOM 749 N N . TYR A 1 98 ? -16.109 9.949 22.560 1.00 86.81 98 TYR A N 1
ATOM 750 C CA . TYR A 1 98 ? -15.717 8.541 22.473 1.00 86.81 98 TYR A CA 1
ATOM 751 C C . TYR A 1 98 ? -15.568 7.890 23.845 1.00 86.81 98 TYR A C 1
ATOM 753 O O . TYR A 1 98 ? -14.866 8.411 24.728 1.00 86.81 98 TYR A O 1
ATOM 761 N N . THR A 1 99 ? -16.164 6.707 24.000 1.00 91.56 99 THR A N 1
ATOM 762 C CA . THR A 1 99 ? -16.078 5.936 25.247 1.00 91.56 99 THR A CA 1
ATOM 763 C C . THR A 1 99 ? -14.665 5.396 25.480 1.00 91.56 99 THR A C 1
ATOM 765 O O . THR A 1 99 ? -13.817 5.356 24.582 1.00 91.56 99 THR A O 1
ATOM 768 N N . SER A 1 100 ? -14.384 4.967 26.711 1.00 91.25 100 SER A N 1
ATOM 769 C CA . SER A 1 100 ? -13.109 4.325 27.052 1.00 91.25 100 SER A CA 1
ATOM 770 C C . SER A 1 100 ? -12.896 3.029 26.265 1.00 91.25 100 SER A C 1
ATOM 772 O O . SER A 1 100 ? -11.780 2.740 25.830 1.00 91.25 100 SER A O 1
ATOM 774 N N . GLU A 1 101 ? -13.966 2.268 26.043 1.00 93.06 101 GLU A N 1
ATOM 775 C CA . GLU A 1 101 ? -13.970 1.030 25.267 1.00 93.06 101 GLU A CA 1
ATOM 776 C C . GLU A 1 101 ? -13.660 1.307 23.793 1.00 93.06 101 GLU A C 1
ATOM 778 O O . GLU A 1 101 ? -12.788 0.652 23.225 1.00 93.06 101 GLU A O 1
ATOM 783 N N . GLU A 1 102 ? -14.290 2.326 23.200 1.00 93.00 102 GLU A N 1
ATOM 784 C CA . GLU A 1 102 ? -14.023 2.752 21.820 1.00 93.00 102 GLU A CA 1
ATOM 785 C C . GLU A 1 102 ? -12.567 3.209 21.654 1.00 93.00 102 GLU A C 1
ATOM 787 O O . GLU A 1 102 ? -11.892 2.814 20.704 1.00 93.00 102 GLU A O 1
ATOM 792 N N . LYS A 1 103 ? -12.035 3.981 22.611 1.00 92.19 103 LYS A N 1
ATOM 793 C CA . LYS A 1 103 ? -10.621 4.404 22.621 1.00 92.19 103 LYS A CA 1
ATOM 794 C C . LYS A 1 103 ? -9.667 3.211 22.692 1.00 92.19 103 LYS A C 1
ATOM 796 O O . LYS A 1 103 ? -8.656 3.192 21.987 1.00 92.19 103 LYS A O 1
ATOM 801 N N . LYS A 1 104 ? -9.986 2.201 23.507 1.00 94.81 104 LYS A N 1
ATOM 802 C CA . LYS A 1 104 ? -9.186 0.974 23.617 1.00 94.81 104 LYS A CA 1
ATOM 803 C C . LYS A 1 104 ? -9.217 0.160 22.321 1.00 94.81 104 LYS A C 1
ATOM 805 O O . LYS A 1 104 ? -8.151 -0.229 21.843 1.00 94.81 104 LYS A O 1
ATOM 810 N N . ALA A 1 105 ? -10.400 -0.056 21.749 1.00 96.12 105 ALA A N 1
ATOM 811 C CA . ALA A 1 105 ? -10.563 -0.745 20.470 1.00 96.12 10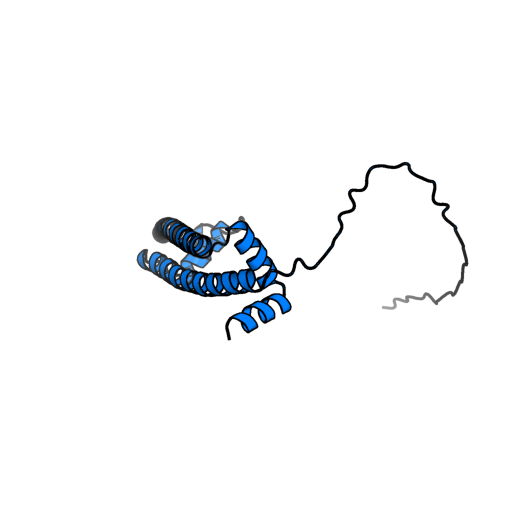5 ALA A CA 1
ATOM 812 C C . ALA A 1 105 ? -9.808 -0.014 19.348 1.00 96.12 105 ALA A C 1
ATOM 814 O O . ALA A 1 105 ? -9.084 -0.632 18.573 1.00 96.12 105 ALA A O 1
ATOM 815 N N . PHE A 1 106 ? -9.854 1.321 19.338 1.00 95.44 106 PHE A N 1
ATOM 816 C CA . PHE A 1 106 ? -9.126 2.143 18.374 1.00 95.44 106 PHE A CA 1
ATOM 817 C C . PHE A 1 106 ? -7.609 1.950 18.474 1.00 95.44 106 PHE A C 1
ATOM 819 O O . PHE A 1 106 ? -6.936 1.794 17.458 1.00 95.44 106 PHE A O 1
ATOM 826 N N . MET A 1 107 ? -7.053 1.924 19.690 1.00 94.56 107 MET A N 1
ATOM 827 C CA . MET A 1 107 ? -5.623 1.659 19.892 1.00 94.56 107 MET A CA 1
ATOM 828 C C . MET A 1 107 ? -5.216 0.259 19.419 1.00 94.56 107 MET A C 1
ATOM 830 O O . MET A 1 107 ? -4.135 0.100 18.853 1.00 94.56 107 MET A O 1
ATOM 834 N N . GLN A 1 108 ? -6.070 -0.744 19.640 1.00 96.81 108 GLN A N 1
ATOM 835 C CA . GLN A 1 108 ? -5.839 -2.107 19.158 1.00 96.81 108 GLN A CA 1
ATOM 836 C C . GLN A 1 108 ? -5.862 -2.159 17.627 1.00 96.81 108 GLN A C 1
ATOM 838 O O . GLN A 1 108 ? -4.904 -2.645 17.031 1.00 96.81 108 GLN A O 1
ATOM 843 N N . ALA A 1 109 ? -6.877 -1.562 17.000 1.00 96.94 109 ALA A N 1
ATOM 844 C CA . ALA A 1 109 ? -6.998 -1.491 15.547 1.00 96.94 109 ALA A CA 1
ATOM 845 C C . ALA A 1 109 ? -5.809 -0.751 14.913 1.00 96.94 109 ALA A C 1
ATOM 847 O O . ALA A 1 109 ? -5.245 -1.219 13.929 1.00 96.94 109 ALA A O 1
ATOM 848 N N . MET A 1 110 ? -5.361 0.361 15.509 1.00 96.12 110 MET A N 1
ATOM 849 C CA . MET A 1 110 ? -4.166 1.087 15.060 1.00 96.12 110 MET A CA 1
ATOM 850 C C . MET A 1 110 ? -2.913 0.208 15.069 1.00 96.12 110 MET A C 1
ATOM 852 O O . MET A 1 110 ? -2.114 0.294 14.141 1.00 96.12 110 MET A O 1
ATOM 856 N N . LYS A 1 111 ? -2.734 -0.629 16.099 1.00 96.94 111 LYS A N 1
ATOM 857 C CA . LYS A 1 111 ? -1.595 -1.550 16.170 1.00 96.94 111 LYS A CA 1
ATOM 858 C C . LYS A 1 111 ? -1.649 -2.569 15.028 1.00 96.94 111 LYS A C 1
ATOM 860 O O . LYS A 1 111 ? -0.668 -2.699 14.303 1.00 96.94 111 LYS A O 1
ATOM 865 N N . SER A 1 112 ? -2.795 -3.221 14.835 1.00 97.25 112 SER A N 1
ATOM 866 C CA . SER A 1 112 ? -2.984 -4.201 13.759 1.00 97.25 112 SER A CA 1
ATOM 867 C C . SER A 1 112 ? -2.810 -3.578 12.373 1.00 97.25 112 SER A C 1
ATOM 869 O O . SER A 1 112 ? -2.163 -4.160 11.512 1.00 97.25 112 SER A O 1
ATOM 871 N N . ILE A 1 113 ? -3.319 -2.363 12.156 1.00 97.19 113 ILE A N 1
ATOM 872 C CA . ILE A 1 113 ? -3.169 -1.649 10.881 1.00 97.19 113 ILE A CA 1
ATOM 873 C C . ILE A 1 113 ? -1.702 -1.365 10.556 1.00 97.19 113 ILE A C 1
ATOM 875 O O . ILE A 1 113 ? -1.317 -1.491 9.398 1.00 97.19 113 ILE A O 1
ATOM 879 N N . VAL A 1 114 ? -0.883 -0.991 11.545 1.00 97.50 114 VAL A N 1
ATOM 880 C CA . VAL A 1 114 ? 0.555 -0.767 11.322 1.00 97.50 114 VAL A CA 1
ATOM 881 C C . VAL A 1 114 ? 1.238 -2.059 10.872 1.00 97.50 114 VAL A C 1
ATOM 883 O O . VAL A 1 114 ? 1.971 -2.037 9.889 1.00 97.50 114 VAL A O 1
ATOM 886 N N . GLU A 1 115 ? 0.943 -3.183 11.529 1.00 98.00 115 GLU A N 1
ATOM 887 C CA . GLU A 1 115 ? 1.492 -4.497 11.163 1.00 98.00 115 GLU A CA 1
ATOM 888 C C . GLU A 1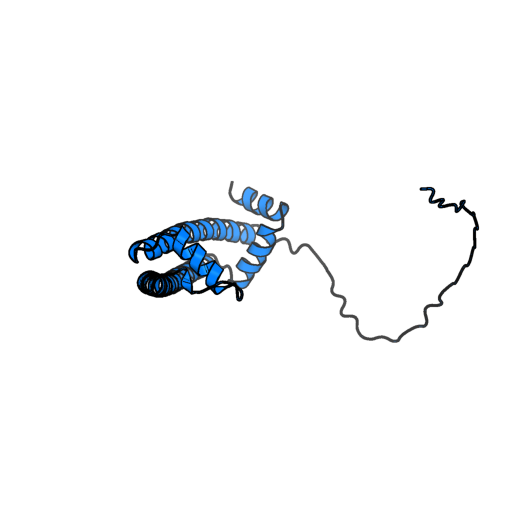 115 ? 1.079 -4.894 9.730 1.00 98.00 115 GLU A C 1
ATOM 890 O O . GLU A 1 115 ? 1.932 -5.201 8.898 1.00 98.00 115 GLU A O 1
ATOM 895 N N . ILE A 1 116 ? -0.210 -4.764 9.400 1.00 98.25 116 ILE A N 1
ATOM 896 C CA . ILE A 1 116 ? -0.759 -5.035 8.059 1.00 98.25 116 ILE A CA 1
ATOM 897 C C . ILE A 1 116 ? -0.124 -4.116 6.999 1.00 98.25 116 ILE A C 1
ATOM 899 O O . ILE A 1 116 ? 0.191 -4.547 5.887 1.00 98.25 116 ILE A O 1
ATOM 903 N N . GLN A 1 117 ? 0.097 -2.839 7.322 1.00 96.00 117 GLN A N 1
ATOM 904 C CA . GLN A 1 117 ? 0.728 -1.884 6.411 1.00 96.00 117 GLN A CA 1
ATOM 905 C C . GLN A 1 117 ? 2.203 -2.226 6.153 1.00 96.00 117 GLN A C 1
ATOM 907 O O . GLN A 1 117 ? 2.668 -2.100 5.015 1.00 96.00 117 GLN A O 1
ATOM 912 N N . ASP A 1 118 ? 2.937 -2.668 7.172 1.00 98.06 118 ASP A N 1
ATOM 913 C CA . ASP A 1 118 ? 4.331 -3.093 7.033 1.00 98.06 118 ASP A CA 1
ATOM 914 C C . ASP A 1 1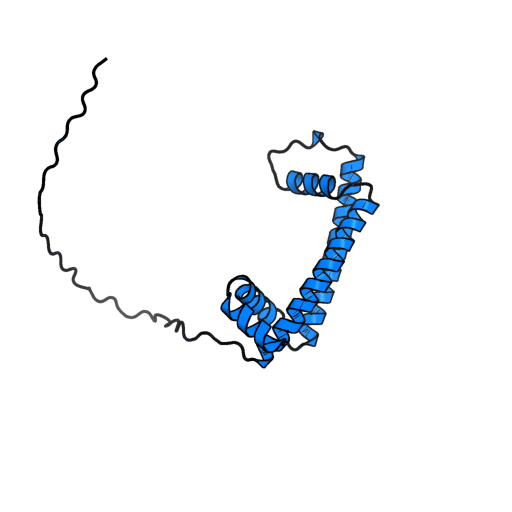18 ? 4.455 -4.363 6.180 1.00 98.06 118 ASP A C 1
ATOM 916 O O . ASP A 1 118 ? 5.331 -4.444 5.309 1.00 98.06 118 ASP A O 1
ATOM 920 N N . GLU A 1 119 ? 3.542 -5.319 6.358 1.00 98.19 119 GLU A N 1
ATOM 921 C CA . GLU A 1 119 ? 3.456 -6.519 5.523 1.00 98.19 119 GLU A CA 1
ATOM 922 C C . GLU A 1 119 ? 3.179 -6.174 4.056 1.00 98.19 119 GLU A C 1
ATOM 924 O O . GLU A 1 119 ? 3.940 -6.587 3.174 1.00 98.19 119 GLU A O 1
ATOM 929 N N . MET A 1 120 ? 2.177 -5.328 3.799 1.00 97.94 120 MET A N 1
ATOM 930 C CA . MET A 1 120 ? 1.868 -4.825 2.458 1.00 97.94 120 MET A CA 1
ATOM 931 C C . MET A 1 120 ? 3.095 -4.163 1.810 1.00 97.94 120 MET A C 1
ATOM 933 O O . MET A 1 120 ? 3.426 -4.439 0.654 1.00 97.94 120 MET A O 1
ATOM 937 N N . ASN A 1 121 ? 3.788 -3.284 2.543 1.00 95.75 121 ASN A N 1
ATOM 938 C CA . ASN A 1 121 ? 4.975 -2.586 2.044 1.00 95.75 121 ASN A CA 1
ATOM 939 C C . ASN A 1 121 ? 6.103 -3.568 1.700 1.00 95.75 121 ASN A C 1
ATOM 941 O O . ASN A 1 121 ? 6.782 -3.407 0.680 1.00 95.75 121 ASN A O 1
ATOM 945 N N . SER A 1 122 ? 6.296 -4.592 2.532 1.00 97.12 122 SER A N 1
ATOM 946 C CA . SER A 1 122 ? 7.271 -5.661 2.305 1.00 97.12 122 SER A CA 1
ATOM 947 C C . SER A 1 122 ? 6.946 -6.460 1.043 1.00 97.12 122 SER A C 1
ATOM 949 O O . SER A 1 122 ? 7.835 -6.710 0.223 1.00 97.12 122 SER A O 1
ATOM 951 N N . GLU A 1 123 ? 5.679 -6.819 0.837 1.00 97.44 123 GLU A N 1
ATOM 952 C CA . GLU A 1 123 ? 5.250 -7.569 -0.344 1.00 97.44 123 GLU A CA 1
ATOM 953 C C . GLU A 1 123 ? 5.402 -6.752 -1.632 1.00 97.44 123 GLU A C 1
ATOM 955 O O . GLU A 1 123 ? 5.990 -7.230 -2.606 1.00 97.44 123 GLU A O 1
ATOM 960 N N . VAL A 1 124 ? 4.974 -5.486 -1.620 1.00 95.56 124 VAL A N 1
ATOM 961 C CA . VAL A 1 124 ? 5.151 -4.576 -2.763 1.00 95.56 124 VAL A CA 1
ATOM 962 C C . VAL A 1 124 ? 6.636 -4.374 -3.076 1.00 95.56 124 VAL A C 1
ATOM 964 O O . VAL A 1 124 ? 7.023 -4.394 -4.246 1.00 95.56 124 VAL A O 1
ATOM 967 N N . LYS A 1 125 ? 7.498 -4.239 -2.060 1.00 95.50 125 LYS A N 1
ATOM 968 C CA . LYS A 1 125 ? 8.949 -4.127 -2.264 1.00 95.50 125 LYS A CA 1
ATOM 969 C C . LYS A 1 125 ? 9.526 -5.376 -2.938 1.00 95.50 125 LYS A C 1
ATOM 971 O O . LYS A 1 125 ? 10.241 -5.244 -3.930 1.00 95.50 125 LYS A O 1
ATOM 976 N N . LYS A 1 126 ? 9.179 -6.573 -2.453 1.00 95.88 126 LYS A N 1
ATOM 977 C CA . LYS A 1 126 ? 9.612 -7.847 -3.060 1.00 95.88 126 LYS A CA 1
ATOM 978 C C . LYS A 1 126 ? 9.140 -7.971 -4.508 1.00 95.88 126 LYS A C 1
ATOM 980 O O . LYS A 1 126 ? 9.902 -8.407 -5.367 1.00 95.88 126 LYS A O 1
ATOM 985 N N . LEU A 1 127 ? 7.902 -7.560 -4.787 1.00 95.94 127 LEU A N 1
ATOM 986 C CA . LEU A 1 127 ? 7.342 -7.547 -6.136 1.00 95.94 127 LEU A CA 1
ATOM 987 C C . LEU A 1 127 ? 8.144 -6.637 -7.079 1.00 95.94 127 L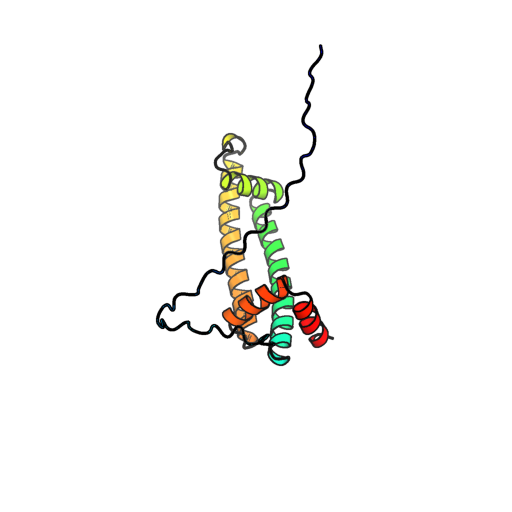EU A C 1
ATOM 989 O O . LEU A 1 127 ? 8.432 -7.037 -8.207 1.00 95.94 127 LEU A O 1
ATOM 993 N N . ILE A 1 128 ? 8.508 -5.432 -6.628 1.00 94.31 128 ILE A N 1
ATOM 994 C CA . ILE A 1 128 ? 9.325 -4.489 -7.406 1.00 94.31 128 ILE A CA 1
ATOM 995 C C . ILE A 1 128 ? 10.686 -5.122 -7.727 1.00 94.31 128 ILE A C 1
ATOM 997 O O . ILE A 1 128 ? 11.050 -5.233 -8.902 1.00 94.31 128 ILE A O 1
ATOM 1001 N N . GLU A 1 129 ? 11.390 -5.606 -6.702 1.00 91.19 129 GLU A N 1
ATOM 1002 C CA . GLU A 1 129 ? 12.732 -6.191 -6.827 1.00 91.19 129 GLU A CA 1
ATOM 1003 C C . GLU A 1 129 ? 12.748 -7.422 -7.752 1.00 91.19 129 GLU A C 1
ATOM 1005 O O . GLU A 1 129 ? 13.656 -7.569 -8.572 1.00 91.19 129 GLU A O 1
ATOM 1010 N N . ALA A 1 130 ? 11.704 -8.258 -7.714 1.00 92.94 130 ALA A N 1
ATOM 1011 C CA . ALA A 1 130 ? 11.577 -9.449 -8.559 1.00 92.94 130 ALA A CA 1
ATOM 1012 C C . ALA A 1 130 ? 11.492 -9.151 -10.069 1.00 92.94 130 ALA A C 1
ATOM 1014 O O . ALA A 1 130 ? 11.696 -10.046 -10.888 1.00 92.94 130 ALA A O 1
ATOM 1015 N N . THR A 1 131 ? 11.193 -7.909 -10.460 1.00 87.25 131 THR A N 1
ATOM 1016 C CA . THR A 1 131 ? 11.112 -7.500 -11.876 1.00 87.25 131 THR A CA 1
ATOM 1017 C C . THR A 1 131 ? 12.364 -6.795 -12.390 1.00 87.25 131 THR A C 1
ATOM 1019 O O . THR A 1 131 ? 12.383 -6.331 -13.532 1.00 87.25 131 THR A O 1
ATOM 1022 N N . GLY A 1 132 ? 13.407 -6.706 -11.557 1.00 86.81 132 GLY A N 1
ATOM 1023 C CA . GLY A 1 132 ? 14.640 -5.982 -11.868 1.00 86.81 132 GLY A CA 1
ATOM 1024 C C . GLY A 1 132 ? 14.508 -4.461 -11.761 1.00 86.81 132 GLY A C 1
ATOM 1025 O O . GLY A 1 132 ? 15.460 -3.743 -12.061 1.00 86.81 132 GLY A O 1
ATOM 1026 N N . LEU A 1 133 ? 13.349 -3.957 -11.325 1.00 91.88 133 LEU A N 1
ATOM 1027 C CA . LEU A 1 133 ? 13.174 -2.554 -10.980 1.00 91.88 133 LEU A CA 1
ATOM 1028 C C . LEU A 1 133 ? 13.768 -2.277 -9.602 1.00 91.88 133 LEU A C 1
ATOM 1030 O O . LEU A 1 133 ? 13.570 -3.026 -8.647 1.00 91.88 133 LEU A O 1
ATOM 1034 N N . THR A 1 134 ? 14.438 -1.139 -9.474 1.00 92.56 134 THR A N 1
ATOM 1035 C CA . THR A 1 134 ? 14.726 -0.564 -8.158 1.00 92.56 134 THR A CA 1
ATOM 1036 C C . THR A 1 134 ? 13.492 0.155 -7.617 1.00 92.56 134 THR A C 1
ATOM 1038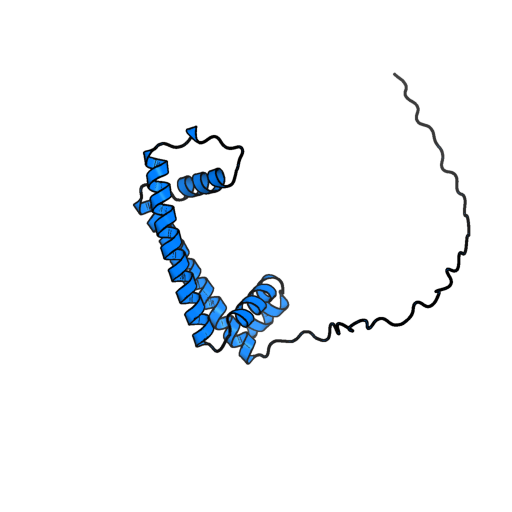 O O . THR A 1 134 ? 12.677 0.688 -8.377 1.00 92.56 134 THR A O 1
ATOM 1041 N N . LEU A 1 135 ? 13.390 0.265 -6.290 1.00 91.38 135 LEU A N 1
ATOM 1042 C CA . LEU A 1 135 ? 12.334 1.050 -5.642 1.00 91.38 135 LEU A CA 1
ATOM 1043 C C . LEU A 1 135 ? 12.318 2.511 -6.127 1.00 91.38 135 LEU A C 1
ATOM 1045 O O . LEU A 1 135 ? 11.255 3.082 -6.349 1.00 91.38 135 LEU A O 1
ATOM 1049 N N . HIS A 1 136 ? 13.495 3.103 -6.351 1.00 92.31 136 HIS A N 1
ATOM 1050 C CA . HIS A 1 136 ? 13.615 4.462 -6.882 1.00 92.31 136 HIS A CA 1
ATOM 1051 C C . HIS A 1 136 ? 13.028 4.590 -8.297 1.00 92.31 136 HIS A C 1
ATOM 1053 O O . HIS A 1 136 ? 12.249 5.509 -8.556 1.00 92.31 136 HIS A O 1
ATOM 1059 N N . GLN A 1 137 ? 13.357 3.660 -9.203 1.00 92.25 137 GLN A N 1
ATOM 1060 C CA . GLN A 1 137 ? 12.787 3.643 -10.555 1.00 92.25 137 GLN A CA 1
ATOM 1061 C C . GLN A 1 137 ? 11.271 3.485 -10.505 1.00 92.25 137 GLN A C 1
ATOM 1063 O O . GLN A 1 137 ? 10.565 4.266 -11.140 1.00 92.25 137 GLN A O 1
ATOM 1068 N N . TYR A 1 138 ? 10.776 2.536 -9.707 1.00 94.94 138 TYR A N 1
ATOM 1069 C CA . TYR A 1 138 ? 9.342 2.335 -9.543 1.00 94.94 138 TYR A CA 1
ATOM 1070 C C . TYR A 1 138 ? 8.643 3.607 -9.046 1.00 94.94 138 TYR A C 1
ATOM 1072 O O . TYR A 1 138 ? 7.685 4.046 -9.672 1.00 94.94 138 TYR A O 1
ATOM 1080 N N . ASN A 1 139 ? 9.147 4.251 -7.989 1.00 92.62 139 ASN A N 1
ATOM 1081 C CA . ASN A 1 139 ? 8.538 5.463 -7.430 1.00 92.62 139 ASN A CA 1
ATOM 1082 C C . ASN A 1 139 ? 8.552 6.639 -8.419 1.00 92.62 139 ASN A C 1
ATOM 1084 O O . ASN A 1 139 ? 7.551 7.343 -8.560 1.00 92.62 139 ASN A O 1
ATOM 1088 N N . SER A 1 140 ? 9.661 6.831 -9.143 1.00 92.81 140 SER A N 1
ATOM 1089 C CA . SER A 1 140 ? 9.765 7.850 -10.196 1.00 92.81 140 SER A CA 1
ATOM 1090 C C . SER A 1 140 ? 8.731 7.614 -11.301 1.00 92.81 140 SER A C 1
ATOM 1092 O O . SER A 1 140 ? 8.012 8.534 -11.706 1.00 92.81 140 SER A O 1
ATOM 1094 N N . MET A 1 141 ? 8.612 6.362 -11.748 1.00 94.19 141 MET A N 1
ATOM 1095 C CA . MET A 1 141 ? 7.659 5.962 -12.776 1.00 94.19 141 MET A CA 1
ATOM 1096 C C . MET A 1 141 ? 6.213 6.062 -12.290 1.00 94.19 141 MET A C 1
ATOM 1098 O O . MET A 1 141 ? 5.376 6.578 -13.021 1.00 94.19 141 MET A O 1
ATOM 1102 N N . ALA A 1 142 ? 5.915 5.655 -11.056 1.00 93.44 142 ALA A N 1
ATOM 1103 C CA . ALA A 1 142 ? 4.588 5.759 -10.455 1.00 93.44 142 ALA A CA 1
ATOM 1104 C C . ALA A 1 142 ? 4.128 7.221 -10.355 1.00 93.44 142 ALA A C 1
ATOM 1106 O O . ALA A 1 142 ? 2.999 7.539 -10.734 1.00 93.44 142 ALA A O 1
ATOM 1107 N N . GLY A 1 143 ? 5.019 8.129 -9.937 1.00 93.25 143 GLY A N 1
ATOM 1108 C CA . GLY A 1 143 ? 4.737 9.566 -9.904 1.00 93.25 143 GLY A CA 1
ATOM 1109 C C . GLY A 1 143 ? 4.399 10.125 -11.288 1.00 93.25 143 GLY A C 1
ATOM 1110 O O . GLY A 1 143 ? 3.367 10.780 -11.466 1.00 93.25 143 GLY A O 1
ATOM 1111 N N . LYS A 1 144 ? 5.211 9.798 -12.301 1.00 92.62 144 LYS A N 1
ATOM 1112 C CA . LYS A 1 144 ? 4.924 10.202 -13.685 1.00 92.62 144 LYS A CA 1
ATOM 1113 C C . LYS A 1 144 ? 3.652 9.547 -14.230 1.00 92.62 144 LYS A C 1
ATOM 1115 O O . LYS A 1 144 ? 2.880 10.218 -14.911 1.00 92.62 144 LYS A O 1
ATOM 1120 N N . TYR A 1 145 ? 3.393 8.280 -13.914 1.00 93.81 145 TYR A N 1
ATOM 1121 C CA . TYR A 1 145 ? 2.212 7.543 -14.363 1.00 93.81 145 TYR A CA 1
ATOM 1122 C C . TYR A 1 145 ? 0.924 8.146 -13.798 1.00 93.81 145 TYR A C 1
ATOM 1124 O O . TYR A 1 145 ? -0.072 8.249 -14.518 1.00 93.81 145 TYR A O 1
ATOM 1132 N N . ALA A 1 146 ? 0.944 8.622 -12.550 1.00 91.88 146 ALA A N 1
ATOM 1133 C CA . ALA A 1 146 ? -0.187 9.315 -11.937 1.00 91.88 146 ALA A CA 1
ATOM 1134 C C . ALA A 1 146 ? -0.527 10.630 -12.667 1.00 91.88 146 ALA A C 1
ATOM 1136 O O . ALA A 1 146 ? -1.697 10.944 -12.900 1.00 91.88 146 ALA A O 1
ATOM 1137 N N . GLN A 1 147 ? 0.481 11.375 -13.119 1.00 93.19 147 GLN A N 1
ATOM 1138 C CA . GLN A 1 147 ? 0.297 12.710 -13.700 1.00 93.19 147 GLN A CA 1
ATOM 1139 C C . GLN A 1 147 ? 0.128 12.696 -15.230 1.00 93.19 147 GLN A C 1
ATOM 1141 O O . GLN A 1 147 ? -0.679 13.448 -15.779 1.00 93.19 147 GLN A O 1
ATOM 1146 N N . SER A 1 148 ? 0.833 11.812 -15.940 1.00 93.69 148 SER A N 1
ATOM 1147 C CA . SER A 1 148 ? 0.930 11.825 -17.402 1.00 93.69 148 SER A CA 1
ATOM 1148 C C . SER A 1 148 ? -0.058 10.872 -18.072 1.00 93.69 148 SER A C 1
ATOM 1150 O O . SER A 1 148 ? 0.053 9.648 -17.985 1.00 93.69 148 SER A O 1
ATOM 1152 N N . ARG A 1 149 ? -1.006 11.436 -18.835 1.00 93.88 149 ARG A N 1
ATOM 1153 C CA . ARG A 1 149 ? -1.893 10.649 -19.710 1.00 93.88 149 ARG A CA 1
ATOM 1154 C C . ARG A 1 149 ? -1.098 9.847 -20.742 1.00 93.88 149 ARG A C 1
ATOM 1156 O O . ARG A 1 149 ? -1.505 8.735 -21.063 1.00 93.88 149 ARG A O 1
ATOM 1163 N N . GLU A 1 150 ? -0.002 10.409 -21.239 1.00 91.94 150 GLU A N 1
ATOM 1164 C CA . GLU A 1 150 ? 0.833 9.770 -22.252 1.00 91.94 150 GLU A CA 1
ATOM 1165 C C . GLU A 1 150 ? 1.560 8.552 -21.692 1.00 91.94 150 GLU A C 1
ATOM 1167 O O . GLU A 1 150 ? 1.466 7.472 -22.264 1.00 91.94 150 GLU A O 1
ATOM 1172 N N . MET A 1 151 ? 2.148 8.666 -20.499 1.00 91.81 151 MET A N 1
ATOM 1173 C CA . MET A 1 151 ? 2.760 7.516 -19.832 1.00 91.81 151 MET A CA 1
ATOM 1174 C C . MET A 1 151 ? 1.743 6.395 -19.597 1.00 91.81 151 MET A C 1
ATOM 1176 O O . MET A 1 151 ? 2.037 5.227 -19.834 1.00 91.81 151 MET A O 1
ATOM 1180 N N . ARG A 1 152 ? 0.510 6.742 -19.200 1.00 93.69 152 ARG A N 1
ATOM 1181 C CA . ARG A 1 152 ? -0.566 5.752 -19.065 1.00 93.69 152 ARG A CA 1
ATOM 1182 C C . ARG A 1 152 ? -0.914 5.065 -20.387 1.00 93.69 152 ARG A C 1
ATOM 1184 O O . ARG A 1 152 ? -1.302 3.903 -20.366 1.00 93.69 152 ARG A O 1
ATOM 1191 N N . ARG A 1 153 ? -0.840 5.771 -21.521 1.00 93.25 153 ARG A N 1
ATOM 1192 C CA . ARG A 1 153 ? -1.067 5.177 -22.850 1.00 93.25 153 ARG A CA 1
ATOM 1193 C C . ARG A 1 153 ? 0.066 4.234 -23.231 1.00 93.25 153 ARG A C 1
ATOM 1195 O O . ARG A 1 153 ? -0.234 3.109 -23.598 1.00 93.25 153 ARG A O 1
ATOM 1202 N N . GLN A 1 154 ? 1.315 4.665 -23.065 1.00 92.12 154 GLN A N 1
ATOM 1203 C CA . GLN A 1 154 ? 2.500 3.859 -23.373 1.00 92.12 154 GLN A CA 1
ATOM 1204 C C . GLN A 1 154 ? 2.546 2.563 -22.558 1.00 92.12 154 GLN A C 1
ATOM 1206 O O . GLN A 1 154 ? 2.833 1.502 -23.096 1.00 92.12 154 GLN A O 1
ATOM 1211 N N . VAL A 1 155 ? 2.216 2.626 -21.264 1.00 93.25 155 VAL A N 1
ATOM 1212 C CA . VAL A 1 155 ? 2.132 1.419 -20.429 1.00 93.25 155 VAL A CA 1
ATOM 1213 C C . VAL A 1 155 ? 1.029 0.484 -20.930 1.00 93.25 155 VAL A C 1
ATOM 1215 O O . VAL A 1 155 ? 1.286 -0.703 -21.082 1.00 93.25 155 VAL A O 1
ATOM 1218 N N . ARG A 1 156 ? -0.167 1.007 -21.246 1.00 93.19 156 ARG A N 1
ATOM 1219 C CA . ARG A 1 156 ? -1.274 0.181 -21.760 1.00 93.19 156 ARG A CA 1
ATOM 1220 C C . ARG A 1 156 ? -0.956 -0.484 -23.096 1.00 93.19 156 ARG A C 1
ATOM 1222 O O . ARG A 1 156 ? -1.222 -1.667 -23.229 1.00 93.19 156 ARG A O 1
ATOM 1229 N N . SER A 1 157 ? -0.352 0.230 -24.048 1.00 93.38 157 SER A N 1
ATOM 1230 C CA . SER A 1 157 ? -0.016 -0.342 -25.363 1.00 93.38 157 SER A CA 1
ATOM 1231 C C . SER A 1 157 ? 1.006 -1.479 -25.295 1.00 93.38 157 SER A C 1
ATOM 1233 O O . SER A 1 157 ? 1.170 -2.205 -26.264 1.00 93.38 157 SER A O 1
ATOM 1235 N N . LEU A 1 158 ? 1.722 -1.613 -24.175 1.00 91.50 158 LEU A N 1
ATOM 1236 C CA . LEU A 1 158 ? 2.685 -2.689 -23.927 1.00 91.50 158 LEU A CA 1
ATOM 1237 C C . LEU A 1 158 ? 2.084 -3.856 -23.117 1.00 91.50 158 LEU A C 1
ATOM 1239 O O . LEU A 1 158 ? 2.802 -4.806 -22.805 1.00 91.50 158 LEU A O 1
ATOM 1243 N N . GLN A 1 159 ? 0.810 -3.761 -22.721 1.00 83.44 159 GLN A N 1
ATOM 1244 C CA . GLN A 1 159 ? 0.073 -4.779 -21.959 1.00 83.44 159 GLN A CA 1
ATOM 1245 C C . GLN A 1 159 ? -1.029 -5.474 -22.780 1.00 83.44 159 GLN A C 1
ATOM 1247 O O . GLN A 1 159 ? -1.630 -6.421 -22.274 1.00 83.44 159 GLN A O 1
ATOM 1252 N N . GLU A 1 160 ? -1.297 -4.994 -23.997 1.00 69.50 160 GLU A N 1
ATOM 1253 C CA . GLU A 1 160 ? -2.186 -5.615 -24.994 1.00 69.50 160 GLU A CA 1
ATOM 1254 C C . GLU A 1 160 ? -1.494 -6.789 -25.703 1.00 69.50 160 GLU A C 1
ATOM 1256 O O . GLU A 1 160 ? -2.184 -7.809 -25.935 1.00 69.50 160 GLU A O 1
#

Secondary structure (DSSP, 8-state):
----------------------PPPP----------------HHHHHHHHHHHHHHHHHHHHHHHHHHHHHHTTT--HHHHHHHHHHHH-TTS-GGGS-HHHHHHHHHHHHHHHHHHHHHHHHHHHHHHTTT--HHHHHHHHHHHHH-HHHHHHHHHTT-

pLDDT: mean 80.4, std 21.25, range [30.97, 98.25]

Mean predicted aligned error: 13.71 Å

Sequence (160 aa):
MKCNFSLKPIFLLFLMAIGISNTALAQTDSVEVTSDATAQYSDALLASFGRVHEKAETIQRQYRQEMIKAVEETGLSADKFSGMLNYKKDVTSDASDYTSEEKKAFMQAMKSIVEIQDEMNSEVKKLIEATGLTLHQYNSMAGKYAQSREMRRQVRSLQE

Foldseek 3Di:
DDDDDDDDDDDDDDDDDDDDDDDDDDDDDPPPPPPDDPPPPDLLLLQLLLVLVVVLVVLVVVLVVVLQVLLVVLVHHPVLLVVVVVQVVDPPDDPVVDDPSRVVSSVSSVVVNVVSVVVSVVVSCVSCVVSVHDPVSSVVLVVCCVPDPVSVVSSVVSVD

Nearest PDB structures (foldseek):
  6ox7-assembly1_C  TM=3.453E-01  e=1.830E+00  Homo sapiens
  8rhn-assembly1_B  TM=3.270E-01  e=5.193E+00  Homo sapiens